Protein AF-A0A926AYN2-F1 (afdb_monomer_lite)

Secondary structure (DSSP, 8-state):
---------HHHHHHSHHHHHHHHHHHHHHHHHHTT---SEEEEES-TTS-TTTT---SEEEEEESS--SS--TT-S-S-SEE--TTS--S-TT--SEEE-TT-

Foldseek 3Di:
DDPPPPPQDLVNCCPDPVNVVVLVVVQVVLLVVQQPADDAAEEEEDDLVHPSCPNHPHPHYAYEYCDADPDDDPPPDRSHPYNDDPVDDPDDPPPHRYYHYPPD

Radius of gyration: 15.28 Å; chains: 1; bounding box: 53×26×38 Å

pLDDT: mean 83.18, std 15.57, range [37.78, 96.56]

Sequence (104 aa):
MNESTSILRLSEFLRSPAGQYVLDWEQLQLDTAVVDIFGYHALQLGLPDVDALRENRMPLRFCAANRVAEAPTSTGHPKVAVINRYEELPFATHSIDLVVMPHI

Structure (mmCIF, N/CA/C/O backbone):
data_AF-A0A926AYN2-F1
#
_entry.id   AF-A0A926AYN2-F1
#
loop_
_atom_site.group_PDB
_atom_site.id
_atom_site.type_symbol
_atom_site.label_atom_id
_atom_site.label_alt_id
_atom_site.label_comp_id
_atom_site.label_asym_id
_atom_site.label_entity_id
_atom_site.label_seq_id
_atom_site.pdbx_PDB_ins_code
_atom_site.Cartn_x
_atom_site.Cartn_y
_atom_site.Cartn_z
_atom_site.occupancy
_atom_site.B_iso_or_equiv
_atom_site.auth_seq_id
_atom_site.auth_comp_id
_atom_site.auth_asym_id
_atom_site.auth_atom_id
_atom_site.pdbx_PDB_model_num
ATOM 1 N N . MET A 1 1 ? -41.258 10.328 9.202 1.00 40.59 1 MET A N 1
ATOM 2 C CA . MET A 1 1 ? -40.349 9.745 10.204 1.00 40.59 1 MET A CA 1
ATOM 3 C C . MET A 1 1 ? -39.662 8.565 9.536 1.00 40.59 1 MET A C 1
ATOM 5 O O . MET A 1 1 ? -40.207 7.480 9.580 1.00 40.59 1 MET A O 1
ATOM 9 N N . ASN A 1 2 ? -38.559 8.807 8.819 1.00 37.78 2 ASN A N 1
ATOM 10 C CA . ASN A 1 2 ? -37.696 7.747 8.292 1.00 37.78 2 ASN A CA 1
ATOM 11 C C . ASN A 1 2 ? -36.296 8.044 8.818 1.00 37.78 2 ASN A C 1
ATOM 13 O O . ASN A 1 2 ? -35.660 9.008 8.395 1.00 37.78 2 ASN A O 1
ATOM 17 N N . GLU A 1 3 ? -35.883 7.261 9.805 1.00 47.09 3 GLU A N 1
ATOM 18 C CA . GLU A 1 3 ? -34.536 7.253 10.350 1.00 47.09 3 GLU A CA 1
ATOM 19 C C . GLU A 1 3 ? -33.605 6.702 9.270 1.00 47.09 3 GLU A C 1
ATOM 21 O O . GLU A 1 3 ? -33.483 5.494 9.085 1.00 47.09 3 GLU A O 1
ATOM 26 N N . SER A 1 4 ? -32.982 7.597 8.503 1.00 49.75 4 SER A N 1
ATOM 27 C CA . SER A 1 4 ? -31.821 7.243 7.695 1.00 49.75 4 SER A CA 1
ATOM 28 C C . SER A 1 4 ? -30.735 6.789 8.662 1.00 49.75 4 SER A C 1
ATOM 30 O O . SER A 1 4 ? -30.063 7.623 9.267 1.00 49.75 4 SER A O 1
ATOM 32 N N . THR A 1 5 ? -30.610 5.474 8.858 1.00 45.88 5 THR A N 1
ATOM 33 C CA . THR A 1 5 ? -29.487 4.841 9.547 1.00 45.88 5 THR A CA 1
ATOM 34 C C . THR A 1 5 ? -28.216 5.452 8.980 1.00 45.88 5 THR A C 1
ATOM 36 O O . THR A 1 5 ? -27.896 5.257 7.808 1.00 45.88 5 THR A O 1
ATOM 39 N N . SER A 1 6 ? -27.567 6.296 9.778 1.00 51.84 6 SER A N 1
ATOM 40 C CA . SER A 1 6 ? -26.401 7.050 9.347 1.00 51.84 6 SER A CA 1
ATOM 41 C C . SER A 1 6 ? -25.338 6.035 8.935 1.00 51.84 6 SER A C 1
ATOM 43 O O . SER A 1 6 ? -24.830 5.307 9.787 1.00 51.84 6 SER A O 1
ATOM 45 N N . ILE A 1 7 ? -25.049 5.926 7.632 1.00 63.06 7 ILE A N 1
ATOM 46 C CA . ILE A 1 7 ? -23.849 5.236 7.158 1.00 63.06 7 ILE A CA 1
ATOM 47 C C . ILE A 1 7 ? -22.699 5.947 7.861 1.00 63.06 7 ILE A C 1
ATOM 49 O O . ILE A 1 7 ? -22.418 7.115 7.578 1.00 63.06 7 ILE A O 1
ATOM 53 N N . LEU A 1 8 ? -22.097 5.273 8.844 1.00 68.50 8 LEU A N 1
ATOM 54 C CA . LEU A 1 8 ? -20.867 5.744 9.460 1.00 68.50 8 LEU A CA 1
ATOM 55 C C . LEU A 1 8 ? -19.897 6.014 8.318 1.00 68.50 8 LEU A C 1
ATOM 57 O O . LEU A 1 8 ? -19.685 5.153 7.457 1.00 68.50 8 LEU A O 1
ATOM 61 N N . ARG A 1 9 ? -19.348 7.229 8.266 1.00 83.50 9 ARG A N 1
ATOM 62 C CA . ARG A 1 9 ? -18.333 7.516 7.258 1.00 83.50 9 ARG A CA 1
ATOM 63 C C . ARG A 1 9 ? -17.178 6.561 7.502 1.00 83.50 9 ARG A C 1
ATOM 65 O O . ARG A 1 9 ? -16.750 6.406 8.642 1.00 83.50 9 ARG A O 1
ATOM 72 N N . LEU A 1 10 ? -16.672 5.938 6.439 1.00 82.06 10 LEU A N 1
ATOM 73 C CA . LEU A 1 10 ? -15.584 4.966 6.545 1.00 82.06 10 LEU A CA 1
ATOM 74 C C . LEU A 1 10 ? -14.415 5.530 7.368 1.00 82.06 10 LEU A C 1
ATOM 76 O O . LEU A 1 10 ? -13.927 4.861 8.265 1.00 82.06 10 LEU A O 1
ATOM 80 N N . SER A 1 11 ? -14.047 6.795 7.152 1.00 81.25 11 SER A N 1
ATOM 81 C CA . SER A 1 11 ? -13.003 7.473 7.931 1.00 81.25 11 SER A CA 1
ATOM 82 C C . SER A 1 11 ? -13.284 7.532 9.436 1.00 81.25 11 SER A C 1
ATOM 84 O O . SER A 1 11 ? -12.363 7.415 10.235 1.00 81.25 11 SER A O 1
ATOM 86 N N . GLU A 1 12 ? -14.539 7.691 9.846 1.00 86.62 12 GLU A N 1
ATOM 87 C CA . GLU A 1 12 ? -14.933 7.700 11.255 1.00 86.62 12 GLU A CA 1
ATOM 88 C C . GLU A 1 12 ? -14.895 6.289 11.848 1.00 86.62 12 GLU A C 1
ATOM 90 O O . GLU A 1 12 ? -14.353 6.085 12.934 1.00 86.62 12 GLU A O 1
ATOM 95 N N . PHE A 1 13 ? -15.386 5.298 11.099 1.00 89.19 13 PHE A N 1
ATOM 96 C CA . PHE A 1 13 ? -15.306 3.895 11.496 1.00 89.19 13 PHE A CA 1
ATOM 97 C C . PHE A 1 13 ? -13.855 3.438 11.682 1.00 89.19 13 PHE A C 1
ATOM 99 O O . PHE A 1 13 ? -13.540 2.841 12.710 1.00 89.19 13 PHE A O 1
ATOM 106 N N . LEU A 1 14 ? -12.964 3.765 10.742 1.00 87.62 14 LEU A N 1
ATOM 107 C CA . LEU A 1 14 ? -11.554 3.370 10.785 1.00 87.62 14 LEU A CA 1
ATOM 108 C C . LEU A 1 14 ? -10.817 3.921 12.012 1.00 87.62 14 LEU A C 1
ATOM 110 O O . LEU A 1 14 ? -9.877 3.290 12.482 1.00 87.62 14 LEU A O 1
ATOM 114 N N . ARG A 1 15 ? -11.262 5.048 12.583 1.00 86.75 15 ARG A N 1
ATOM 115 C CA . ARG A 1 15 ? -10.699 5.612 13.825 1.00 86.75 15 ARG A CA 1
ATOM 116 C C . ARG A 1 15 ? -11.206 4.923 15.096 1.00 86.75 15 ARG A C 1
ATOM 118 O O . ARG A 1 15 ? -10.626 5.116 16.162 1.00 86.75 15 ARG A O 1
ATOM 125 N N . SER A 1 16 ? -12.296 4.162 15.018 1.00 91.25 16 SER A N 1
ATOM 126 C CA . SER A 1 16 ? -12.815 3.410 16.162 1.00 91.25 16 SER A CA 1
ATOM 127 C C . SER A 1 16 ? -11.904 2.219 16.504 1.00 91.25 16 SER A C 1
ATOM 129 O O . SER A 1 16 ? -11.200 1.723 15.624 1.00 91.25 16 SER A O 1
ATOM 131 N N . PRO A 1 17 ? -11.945 1.681 17.740 1.00 93.19 17 PRO A N 1
ATOM 132 C CA . PRO A 1 17 ? -11.185 0.478 18.093 1.00 93.19 17 PRO A CA 1
ATOM 133 C C . PRO A 1 17 ? -11.484 -0.728 17.191 1.00 93.19 17 PRO A C 1
ATOM 135 O O . PRO A 1 17 ? -10.582 -1.489 16.855 1.00 93.19 17 PRO A O 1
ATOM 138 N N . ALA A 1 18 ? -12.740 -0.884 16.759 1.00 94.38 18 ALA A N 1
ATOM 139 C CA . ALA A 1 18 ? -13.122 -1.935 15.818 1.00 94.38 18 ALA A CA 1
ATOM 140 C C . ALA A 1 18 ? -12.515 -1.703 14.425 1.00 94.38 18 ALA A C 1
ATOM 142 O O . ALA A 1 18 ? -12.052 -2.647 13.793 1.00 94.38 18 ALA A O 1
ATOM 143 N N . GLY A 1 19 ? -12.478 -0.449 13.967 1.00 92.19 19 GLY A N 1
ATOM 144 C CA . GLY A 1 19 ? -11.833 -0.077 12.711 1.00 92.19 19 GLY A CA 1
ATOM 145 C C . GLY A 1 19 ? -10.330 -0.339 12.727 1.00 92.19 19 GLY A C 1
ATOM 146 O O . GLY A 1 19 ? -9.818 -0.948 11.798 1.00 92.19 19 GLY A O 1
ATOM 147 N N . GLN A 1 20 ? -9.641 0.036 13.807 1.00 91.50 20 GLN A N 1
ATOM 148 C CA . GLN A 1 20 ? -8.209 -0.244 13.969 1.00 91.50 20 GLN A CA 1
ATOM 149 C C . GLN A 1 20 ? -7.916 -1.748 13.972 1.00 91.50 20 GLN A C 1
ATOM 151 O O . GLN A 1 20 ? -7.005 -2.184 13.281 1.00 91.50 20 GLN A O 1
ATOM 156 N N . TYR A 1 21 ? -8.744 -2.555 14.644 1.00 95.31 21 TYR A N 1
ATOM 157 C CA . TYR A 1 21 ? -8.619 -4.015 14.592 1.00 95.31 21 TYR A CA 1
ATOM 158 C C . TYR A 1 21 ? -8.733 -4.565 13.162 1.00 95.31 21 TYR A C 1
ATOM 160 O O . TYR A 1 21 ? -7.954 -5.431 12.765 1.00 95.31 21 TYR A O 1
ATOM 168 N N . VAL A 1 22 ? -9.694 -4.062 12.380 1.00 94.00 22 VAL A N 1
ATOM 169 C CA . VAL A 1 22 ? -9.854 -4.461 10.975 1.00 94.00 22 VAL A CA 1
ATOM 170 C C . VAL A 1 22 ? -8.644 -4.037 10.145 1.00 94.00 22 VAL A C 1
ATOM 172 O O . VAL A 1 22 ? -8.171 -4.845 9.353 1.00 94.00 22 VAL A O 1
ATOM 175 N N . LEU A 1 23 ? -8.116 -2.826 10.349 1.00 91.69 23 LEU A N 1
ATOM 176 C CA . LEU A 1 23 ? -6.923 -2.352 9.640 1.00 91.69 23 LEU A CA 1
ATOM 177 C C . LEU A 1 23 ? -5.685 -3.190 9.969 1.00 91.69 23 LEU A C 1
ATOM 179 O O . LEU A 1 23 ? -4.929 -3.536 9.066 1.00 91.69 23 LEU A O 1
ATOM 183 N N . ASP A 1 24 ? -5.492 -3.548 11.238 1.00 93.31 24 ASP A N 1
ATOM 184 C CA . ASP A 1 24 ? -4.383 -4.404 11.664 1.00 93.31 24 ASP A CA 1
ATOM 185 C C . ASP A 1 24 ? -4.489 -5.799 11.039 1.00 93.31 24 ASP A C 1
ATOM 187 O O . ASP A 1 24 ? -3.499 -6.348 10.550 1.00 93.31 24 ASP A O 1
ATOM 191 N N . TRP A 1 25 ? -5.698 -6.369 11.017 1.00 95.44 25 TRP A N 1
ATOM 192 C CA . TRP A 1 25 ? -5.946 -7.641 10.350 1.00 95.44 25 TRP A CA 1
ATOM 193 C C . TRP A 1 25 ? -5.685 -7.547 8.842 1.00 95.44 25 TRP A C 1
ATOM 195 O O . TRP A 1 25 ? -4.963 -8.376 8.291 1.00 95.44 25 TRP A O 1
ATOM 205 N N . GLU A 1 26 ? -6.221 -6.525 8.176 1.00 94.38 26 GLU A N 1
ATOM 206 C CA . GLU A 1 26 ? -6.044 -6.308 6.739 1.00 94.38 26 GLU A CA 1
ATOM 207 C C . GLU A 1 26 ? -4.564 -6.139 6.379 1.00 94.38 26 GLU A C 1
ATOM 209 O O . GLU A 1 26 ? -4.087 -6.730 5.409 1.00 94.38 26 GLU A O 1
ATOM 214 N N . GLN A 1 27 ? -3.809 -5.414 7.204 1.00 93.88 27 GLN A N 1
ATOM 215 C CA . GLN A 1 27 ? -2.373 -5.245 7.033 1.00 93.88 27 GLN A CA 1
ATOM 216 C C . GLN A 1 27 ? -1.629 -6.589 7.044 1.00 93.88 27 GLN A C 1
ATOM 218 O O . GLN A 1 27 ? -0.784 -6.818 6.182 1.00 93.88 27 GLN A O 1
ATOM 223 N N . LEU A 1 28 ? -1.952 -7.497 7.971 1.00 95.62 28 LEU A N 1
ATOM 224 C CA . LEU A 1 28 ? -1.334 -8.831 8.027 1.00 95.62 28 LEU A CA 1
ATOM 225 C C . LEU A 1 28 ? -1.636 -9.662 6.771 1.00 95.62 28 LEU A C 1
ATOM 227 O O . LEU A 1 28 ? -0.774 -10.396 6.272 1.00 95.62 28 LEU A O 1
ATOM 231 N N . GLN A 1 29 ? -2.856 -9.542 6.247 1.00 96.44 29 GLN A N 1
ATOM 232 C CA . GLN A 1 29 ? -3.245 -10.228 5.018 1.00 96.44 29 GLN A CA 1
ATOM 233 C C . GLN A 1 29 ? -2.494 -9.673 3.804 1.00 96.44 29 GLN A C 1
ATOM 235 O O . GLN A 1 29 ? -2.005 -10.452 2.984 1.00 96.44 29 GLN A O 1
ATOM 240 N N . LEU A 1 30 ? -2.367 -8.348 3.703 1.00 95.06 30 LEU A N 1
ATOM 241 C CA . LEU A 1 30 ? -1.655 -7.695 2.607 1.00 95.06 30 LEU A CA 1
ATOM 242 C C . LEU A 1 30 ? -0.164 -8.002 2.642 1.00 95.06 30 LEU A C 1
ATOM 244 O O . LEU A 1 30 ? 0.384 -8.386 1.615 1.00 95.06 30 LEU A O 1
ATOM 248 N N . ASP A 1 31 ? 0.464 -7.943 3.815 1.00 95.38 31 ASP A N 1
ATOM 249 C CA . ASP A 1 31 ? 1.866 -8.326 4.001 1.00 95.38 31 ASP A CA 1
ATOM 250 C C . ASP A 1 31 ? 2.153 -9.719 3.444 1.00 95.38 31 ASP A C 1
ATOM 252 O O . ASP A 1 31 ? 3.080 -9.915 2.658 1.00 95.38 31 ASP A O 1
ATOM 256 N N . THR A 1 32 ? 1.305 -10.680 3.810 1.00 96.56 32 THR A N 1
ATOM 257 C CA . THR A 1 32 ? 1.426 -12.067 3.356 1.00 96.56 32 THR A CA 1
ATOM 258 C C . THR A 1 32 ? 1.232 -12.178 1.844 1.00 96.56 32 THR A C 1
ATOM 260 O O . THR A 1 32 ? 1.900 -12.979 1.195 1.00 96.56 32 THR A O 1
ATOM 263 N N . ALA A 1 33 ? 0.339 -11.375 1.264 1.00 95.81 33 ALA A N 1
ATOM 264 C CA . ALA A 1 33 ? 0.064 -11.394 -0.167 1.00 95.81 33 ALA A CA 1
ATOM 265 C C . ALA A 1 33 ? 1.202 -10.789 -1.006 1.00 95.81 33 ALA A C 1
ATOM 267 O O . ALA A 1 33 ? 1.439 -11.248 -2.122 1.00 95.81 33 ALA A O 1
ATOM 268 N N . VAL A 1 34 ? 1.902 -9.767 -0.500 1.00 95.25 34 VAL A N 1
ATOM 269 C CA . VAL A 1 34 ? 2.874 -8.992 -1.293 1.00 95.25 34 VAL A CA 1
ATOM 270 C C . VAL A 1 34 ? 4.336 -9.390 -1.083 1.00 95.25 34 VAL A C 1
ATOM 272 O O . VAL A 1 34 ? 5.187 -8.958 -1.867 1.00 95.25 34 VAL A O 1
ATOM 275 N N . VAL A 1 35 ? 4.645 -10.181 -0.049 1.00 95.06 35 VAL A N 1
ATOM 276 C CA . VAL A 1 35 ? 6.028 -10.509 0.351 1.00 95.06 35 VAL A CA 1
ATOM 277 C C . VAL A 1 35 ? 6.811 -11.290 -0.709 1.00 95.06 35 VAL A C 1
ATOM 279 O O . VAL A 1 35 ? 8.019 -11.092 -0.842 1.00 95.06 35 VAL A O 1
ATOM 282 N N . ASP A 1 36 ? 6.133 -12.140 -1.482 1.00 94.88 36 ASP A N 1
ATOM 283 C CA . ASP A 1 36 ? 6.750 -13.038 -2.473 1.00 94.88 36 ASP A CA 1
ATOM 284 C C . ASP A 1 36 ? 6.475 -12.606 -3.927 1.00 94.88 36 ASP A C 1
ATOM 286 O O . ASP A 1 36 ? 6.583 -13.391 -4.867 1.00 94.88 36 ASP A O 1
ATOM 290 N N . ILE A 1 37 ? 6.091 -11.338 -4.133 1.00 95.50 37 ILE A N 1
ATOM 291 C CA . ILE A 1 37 ? 5.877 -10.770 -5.470 1.00 95.50 37 ILE A CA 1
ATOM 292 C C . ILE A 1 37 ? 7.117 -9.989 -5.910 1.00 95.50 37 ILE A C 1
ATOM 294 O O . ILE A 1 37 ? 7.534 -9.023 -5.263 1.00 95.50 37 ILE A O 1
ATOM 298 N N . PHE A 1 38 ? 7.669 -10.379 -7.060 1.00 93.06 38 PHE A N 1
ATOM 299 C CA . PHE A 1 38 ? 8.875 -9.796 -7.648 1.00 93.06 38 PHE A CA 1
ATOM 300 C C . PHE A 1 38 ? 8.560 -8.815 -8.782 1.00 93.06 38 PHE A C 1
ATOM 302 O O . PHE A 1 38 ? 7.577 -8.967 -9.501 1.00 93.06 38 PHE A O 1
ATOM 309 N N . GLY A 1 39 ? 9.419 -7.809 -8.933 1.00 94.88 39 GLY A N 1
ATOM 310 C CA . GLY A 1 39 ? 9.283 -6.722 -9.901 1.00 94.88 39 GLY A CA 1
ATOM 311 C C . GLY A 1 39 ? 10.175 -5.545 -9.512 1.00 94.88 39 GLY A C 1
ATOM 312 O O . GLY A 1 39 ? 11.027 -5.667 -8.626 1.00 94.88 39 GLY A O 1
ATOM 313 N N . TYR A 1 40 ? 9.985 -4.406 -10.169 1.00 94.56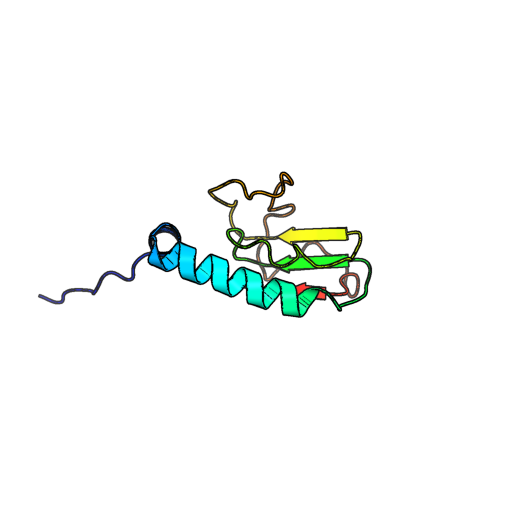 40 TYR A N 1
ATO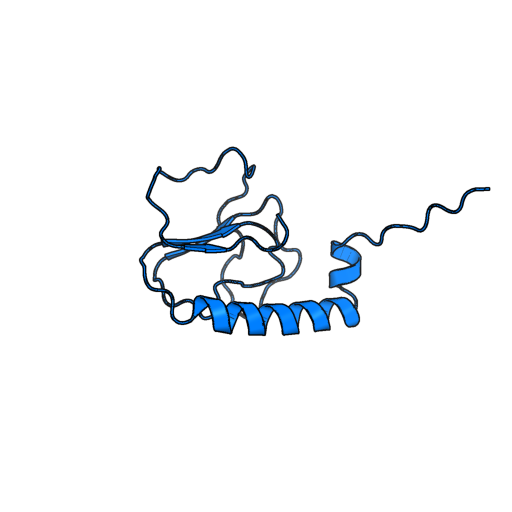M 314 C CA . TYR A 1 40 ? 10.721 -3.177 -9.894 1.00 94.56 40 TYR A CA 1
ATOM 315 C C . TYR A 1 40 ? 9.807 -2.051 -9.389 1.00 94.56 40 TYR A C 1
ATOM 317 O O . TYR A 1 40 ? 10.167 -1.373 -8.425 1.00 94.56 40 TYR A O 1
ATOM 325 N N . HIS A 1 41 ? 8.626 -1.887 -9.996 1.00 94.44 41 HIS A N 1
ATOM 326 C CA . HIS A 1 41 ? 7.647 -0.847 -9.677 1.00 94.44 41 HIS A CA 1
ATOM 327 C C . HIS A 1 41 ? 6.359 -1.433 -9.079 1.00 94.44 41 HIS A C 1
ATOM 329 O O . HIS A 1 41 ? 5.566 -2.067 -9.780 1.00 94.44 41 HIS A O 1
ATOM 335 N N . ALA A 1 42 ? 6.102 -1.136 -7.806 1.00 95.00 42 ALA A N 1
ATOM 336 C CA . ALA A 1 42 ? 4.855 -1.449 -7.118 1.00 95.00 42 ALA A CA 1
ATOM 337 C C . ALA A 1 42 ? 4.054 -0.178 -6.806 1.00 95.00 42 ALA A C 1
ATOM 339 O O . ALA A 1 42 ? 4.598 0.840 -6.365 1.00 95.00 42 ALA A O 1
ATOM 340 N N . LEU A 1 43 ? 2.742 -0.259 -7.004 1.00 93.44 43 LEU A N 1
ATOM 341 C CA . LEU A 1 43 ? 1.806 0.835 -6.798 1.00 93.44 43 LEU A CA 1
ATOM 342 C C . LEU A 1 43 ? 0.646 0.391 -5.903 1.00 93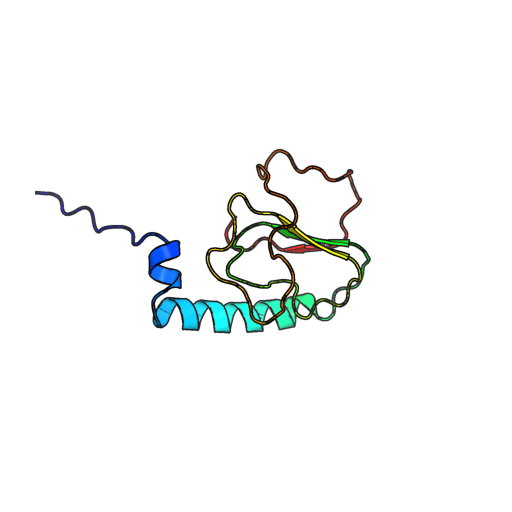.44 43 LEU A C 1
ATOM 344 O O . LEU A 1 43 ? -0.114 -0.508 -6.249 1.00 93.44 43 LEU A O 1
ATOM 348 N N . GLN A 1 44 ? 0.464 1.065 -4.777 1.00 93.06 44 GLN A N 1
ATOM 349 C CA . GLN A 1 44 ? -0.790 1.052 -4.036 1.00 93.06 44 GLN A CA 1
ATOM 350 C C . GLN A 1 44 ? -1.705 2.134 -4.611 1.00 93.06 44 GLN A C 1
ATOM 352 O O . GLN A 1 44 ? -1.289 3.279 -4.787 1.00 93.06 44 GLN A O 1
ATOM 357 N N . LEU A 1 45 ? -2.954 1.783 -4.885 1.00 91.75 45 LEU A N 1
ATOM 358 C CA . LEU A 1 45 ? -3.999 2.708 -5.292 1.00 91.75 45 LEU A CA 1
ATOM 359 C C . LEU A 1 45 ? -5.108 2.702 -4.238 1.00 91.75 45 LEU A C 1
ATOM 361 O O . LEU A 1 45 ? -5.721 1.675 -3.986 1.00 91.75 45 LEU A O 1
ATOM 365 N N . GLY A 1 46 ? -5.385 3.847 -3.622 1.00 86.44 46 GLY A N 1
ATOM 366 C CA . GLY A 1 46 ? -6.441 3.951 -2.612 1.00 86.44 46 GLY A CA 1
ATOM 367 C C . GLY A 1 46 ? -6.020 3.598 -1.185 1.00 86.44 46 GLY A C 1
ATOM 368 O O . GLY A 1 46 ? -4.839 3.439 -0.876 1.00 86.44 46 GLY A O 1
ATOM 369 N N . LEU A 1 47 ? -7.035 3.621 -0.313 1.00 86.94 47 LEU A N 1
ATOM 370 C CA . LEU A 1 47 ? -6.997 3.581 1.154 1.00 86.94 47 LEU A CA 1
ATOM 371 C C . LEU A 1 47 ? -5.617 3.880 1.780 1.00 86.94 47 LEU A C 1
ATOM 373 O O . LEU A 1 47 ? -4.897 2.961 2.174 1.00 86.94 47 LEU A O 1
ATOM 377 N N . PRO A 1 48 ? -5.240 5.161 1.937 1.00 84.88 48 PRO A N 1
ATOM 378 C CA . PRO A 1 48 ? -3.922 5.509 2.451 1.00 84.88 48 PRO A CA 1
ATOM 379 C C . PRO A 1 48 ? -3.756 5.171 3.942 1.00 84.88 48 PRO A C 1
ATOM 381 O O . PRO A 1 48 ? -2.657 5.285 4.465 1.00 84.88 48 PRO A O 1
ATOM 384 N N . ASP A 1 49 ? -4.793 4.738 4.660 1.00 86.31 49 ASP A N 1
ATOM 385 C CA . ASP A 1 49 ? -4.678 4.342 6.070 1.00 86.31 49 ASP A CA 1
ATOM 386 C C . ASP A 1 49 ? -3.919 3.010 6.251 1.00 86.31 49 ASP A C 1
ATOM 388 O O . ASP A 1 49 ? -3.248 2.829 7.264 1.00 86.31 49 ASP A O 1
ATOM 392 N N . VAL A 1 50 ? -3.866 2.154 5.222 1.00 88.06 50 VAL A N 1
ATOM 393 C CA . VAL A 1 50 ? -3.104 0.887 5.197 1.00 88.06 50 VAL A CA 1
ATOM 394 C C . VAL A 1 50 ? -1.814 1.032 4.389 1.00 88.06 50 VAL A C 1
ATOM 396 O O . VAL A 1 50 ? -1.766 1.790 3.420 1.00 88.06 50 VAL A O 1
ATOM 399 N N . ASP A 1 51 ? -0.731 0.391 4.837 1.00 90.69 51 ASP A N 1
ATOM 400 C CA . ASP A 1 51 ? 0.549 0.327 4.115 1.00 90.69 51 ASP A CA 1
ATOM 401 C C . ASP A 1 51 ? 0.633 -1.008 3.360 1.00 90.69 51 ASP A C 1
ATOM 403 O O . ASP A 1 51 ? 1.292 -1.955 3.785 1.00 90.69 51 ASP A O 1
ATOM 407 N N . ALA A 1 52 ? -0.097 -1.117 2.250 1.00 92.56 52 ALA A N 1
ATOM 408 C CA . ALA A 1 52 ? -0.319 -2.388 1.562 1.00 92.56 52 ALA A CA 1
ATOM 409 C C . ALA A 1 52 ? 0.960 -2.993 0.960 1.00 92.56 52 ALA A C 1
ATOM 411 O O . ALA A 1 52 ? 0.980 -4.169 0.610 1.00 92.56 52 ALA A O 1
ATOM 412 N N . LEU A 1 53 ? 2.022 -2.194 0.821 1.00 93.12 53 LEU A N 1
ATOM 413 C CA . LEU A 1 53 ? 3.308 -2.594 0.248 1.00 93.12 53 LEU A CA 1
ATOM 414 C C . LEU A 1 53 ? 4.424 -2.703 1.299 1.00 93.12 53 LEU A C 1
ATOM 416 O O . LEU A 1 53 ? 5.597 -2.808 0.925 1.00 93.12 53 LEU A O 1
ATOM 420 N N . ARG A 1 54 ? 4.080 -2.699 2.595 1.00 91.50 54 ARG A N 1
ATOM 421 C CA . ARG A 1 54 ? 5.029 -2.747 3.719 1.00 91.50 54 ARG A CA 1
ATOM 422 C C . ARG A 1 54 ? 6.074 -3.854 3.570 1.00 91.50 54 ARG A C 1
ATOM 424 O O . ARG A 1 54 ? 7.268 -3.553 3.559 1.00 91.50 54 ARG A O 1
ATOM 431 N N . GLU A 1 55 ? 5.622 -5.094 3.375 1.00 94.62 55 GLU A N 1
ATOM 432 C CA . GLU A 1 55 ? 6.484 -6.279 3.221 1.00 94.62 55 GLU A CA 1
ATOM 433 C C . GLU A 1 55 ? 6.901 -6.563 1.769 1.00 94.62 55 GLU A C 1
ATOM 435 O O . GLU A 1 55 ? 7.653 -7.502 1.500 1.00 94.62 55 GLU A O 1
ATOM 440 N N . ASN A 1 56 ? 6.454 -5.747 0.809 1.00 94.00 56 ASN A N 1
ATOM 441 C CA . ASN A 1 56 ? 6.871 -5.906 -0.575 1.00 94.00 56 ASN A CA 1
ATOM 442 C C . ASN A 1 56 ? 8.333 -5.467 -0.747 1.00 94.00 56 ASN A C 1
ATOM 444 O O . ASN A 1 56 ? 8.740 -4.401 -0.281 1.00 94.00 56 ASN A O 1
ATOM 448 N N . ARG A 1 57 ? 9.120 -6.282 -1.453 1.00 93.25 57 ARG A N 1
ATOM 449 C CA . ARG A 1 57 ? 10.568 -6.075 -1.616 1.00 93.25 57 ARG A CA 1
ATOM 450 C C . ARG A 1 57 ? 10.959 -5.353 -2.905 1.00 93.25 57 ARG A C 1
ATOM 452 O O . ARG A 1 57 ? 12.153 -5.240 -3.182 1.00 93.25 57 ARG A O 1
ATOM 459 N N . MET A 1 58 ? 9.999 -4.872 -3.699 1.00 94.38 58 MET A N 1
ATOM 460 C CA . MET A 1 58 ? 10.330 -4.075 -4.879 1.00 94.38 58 MET A CA 1
ATOM 461 C C . MET A 1 58 ? 10.993 -2.753 -4.455 1.00 94.38 58 MET A C 1
ATOM 463 O O . MET A 1 58 ? 10.587 -2.142 -3.463 1.00 94.38 58 MET A O 1
ATOM 467 N N . PRO A 1 59 ? 12.022 -2.293 -5.184 1.00 90.81 59 PRO A N 1
ATOM 468 C CA . PRO A 1 59 ? 12.773 -1.096 -4.821 1.00 90.81 59 PRO A CA 1
ATOM 469 C C . PRO A 1 59 ? 11.937 0.183 -4.921 1.00 90.81 59 PRO A C 1
ATOM 471 O O . PRO A 1 59 ? 12.115 1.087 -4.105 1.00 90.81 59 PRO A O 1
ATOM 474 N N . LEU A 1 60 ? 11.024 0.269 -5.893 1.00 90.69 60 LEU A N 1
ATOM 475 C CA . LEU A 1 60 ? 10.165 1.431 -6.078 1.00 90.69 60 LEU A CA 1
ATOM 476 C C . LEU A 1 60 ? 8.732 1.094 -5.681 1.00 90.69 60 LEU A C 1
ATOM 478 O O . LEU A 1 60 ? 8.031 0.366 -6.379 1.00 90.69 60 LEU A O 1
ATOM 482 N N . ARG A 1 61 ? 8.309 1.647 -4.543 1.00 91.06 61 ARG A N 1
ATOM 483 C CA . ARG A 1 61 ? 6.970 1.489 -3.973 1.00 91.06 61 ARG A CA 1
ATOM 484 C C . ARG A 1 61 ? 6.328 2.859 -3.849 1.00 91.06 61 ARG A C 1
ATOM 486 O O . ARG A 1 61 ? 6.876 3.742 -3.190 1.00 91.06 61 ARG A O 1
ATOM 493 N N . PHE A 1 62 ? 5.174 3.027 -4.475 1.00 88.75 62 PHE A N 1
ATOM 494 C CA . PHE A 1 62 ? 4.417 4.271 -4.437 1.00 88.75 62 PHE A CA 1
ATOM 495 C C . PHE A 1 62 ? 3.003 4.003 -3.962 1.00 88.75 62 PHE A C 1
ATOM 497 O O . PHE A 1 62 ? 2.446 2.940 -4.212 1.00 88.75 62 PHE A O 1
ATOM 504 N N . CYS A 1 63 ? 2.398 4.998 -3.333 1.00 89.38 63 CYS A N 1
ATOM 505 C CA . CYS A 1 63 ? 0.968 5.004 -3.090 1.00 89.38 63 CYS A CA 1
ATOM 506 C C . CYS A 1 63 ? 0.366 6.231 -3.771 1.00 89.38 63 CYS A C 1
ATOM 508 O O . CYS A 1 63 ? 0.890 7.344 -3.646 1.00 89.38 63 CYS A O 1
ATOM 510 N N . ALA A 1 64 ? -0.704 6.010 -4.527 1.00 89.75 64 ALA A N 1
ATOM 511 C CA . ALA A 1 64 ? -1.516 7.058 -5.107 1.00 89.75 64 ALA A CA 1
ATOM 512 C C . ALA A 1 64 ? -2.946 6.950 -4.582 1.00 89.75 64 ALA A C 1
ATOM 514 O O . ALA A 1 64 ? -3.538 5.874 -4.520 1.00 89.75 64 ALA A O 1
ATOM 515 N N . ALA A 1 65 ? -3.506 8.075 -4.168 1.00 87.81 65 ALA A N 1
ATOM 516 C CA . ALA A 1 65 ? -4.828 8.112 -3.569 1.00 87.81 65 ALA A CA 1
ATOM 517 C C . ALA A 1 65 ? -5.520 9.428 -3.906 1.00 87.81 65 ALA A C 1
ATOM 519 O O . ALA A 1 65 ? -4.881 10.456 -4.108 1.00 87.81 65 ALA A O 1
ATOM 520 N N . ASN A 1 66 ? -6.849 9.421 -3.894 1.00 84.88 66 ASN A N 1
ATOM 521 C CA . ASN A 1 66 ? -7.646 10.632 -4.089 1.00 84.88 66 ASN A CA 1
ATOM 522 C C . ASN A 1 66 ? -7.644 11.577 -2.867 1.00 84.88 66 ASN A C 1
ATOM 524 O O . ASN A 1 66 ? -8.211 12.668 -2.927 1.00 84.88 66 ASN A O 1
ATOM 528 N N . ARG A 1 67 ? -7.022 11.163 -1.754 1.00 80.94 67 ARG A N 1
ATOM 529 C CA . ARG A 1 67 ? -6.873 11.938 -0.520 1.00 80.94 67 ARG A CA 1
ATOM 530 C C . ARG A 1 67 ? -5.542 11.647 0.159 1.00 80.94 67 ARG A C 1
ATOM 532 O O . ARG A 1 67 ? -4.953 10.586 -0.026 1.00 80.94 67 ARG A O 1
ATOM 539 N N . VAL A 1 68 ? -5.119 12.569 1.013 1.00 74.56 68 VAL A N 1
ATOM 540 C CA . VAL A 1 68 ? -3.975 12.373 1.909 1.00 74.56 68 VAL A CA 1
ATOM 541 C C . VAL A 1 68 ? -4.410 11.515 3.107 1.00 74.56 68 VAL A C 1
ATOM 543 O O . VAL A 1 68 ? -5.556 11.607 3.556 1.00 74.56 68 VAL A O 1
ATOM 546 N N . ALA A 1 69 ? -3.516 10.659 3.611 1.00 67.69 69 ALA A N 1
ATOM 547 C CA . ALA A 1 69 ? -3.731 9.951 4.876 1.00 67.69 69 ALA A CA 1
ATOM 548 C C . ALA A 1 69 ? -3.846 10.951 6.038 1.00 67.69 69 ALA A C 1
ATOM 550 O O . ALA A 1 69 ? -3.094 11.920 6.106 1.00 67.69 69 ALA A O 1
ATOM 551 N N . GLU A 1 70 ? -4.771 10.706 6.963 1.00 64.12 70 GLU A N 1
ATOM 552 C CA . GLU A 1 70 ? -5.014 11.615 8.093 1.00 64.12 70 GLU A CA 1
ATOM 553 C C . GLU A 1 70 ? -4.066 11.364 9.278 1.00 64.12 70 GLU A C 1
ATOM 555 O O . GLU A 1 70 ? -3.937 12.224 10.148 1.00 64.12 70 GLU A O 1
ATOM 560 N N . ALA A 1 71 ? -3.373 10.221 9.305 1.00 56.53 71 ALA A N 1
ATOM 561 C CA . ALA A 1 71 ? -2.411 9.865 10.342 1.00 56.53 71 ALA A CA 1
ATOM 562 C C . ALA A 1 71 ? -1.076 9.387 9.736 1.00 56.53 71 ALA A C 1
ATOM 564 O O . ALA A 1 71 ? -1.074 8.710 8.703 1.00 56.53 71 ALA A O 1
ATOM 565 N N . PRO A 1 72 ? 0.068 9.709 10.366 1.00 52.12 72 PRO A N 1
ATOM 566 C CA . PRO A 1 72 ? 1.352 9.143 9.981 1.00 52.12 72 PRO A CA 1
ATOM 567 C C . PRO A 1 72 ? 1.384 7.650 10.326 1.00 52.12 72 PRO A C 1
ATOM 569 O O . PRO A 1 72 ? 1.022 7.258 11.435 1.00 52.12 72 PRO A O 1
ATOM 572 N N . THR A 1 73 ? 1.845 6.811 9.400 1.00 53.56 73 THR A N 1
ATOM 573 C CA . THR A 1 73 ? 2.157 5.416 9.720 1.00 53.56 73 THR A CA 1
ATOM 574 C C . THR A 1 73 ? 3.533 5.264 10.334 1.00 53.56 73 THR A C 1
ATOM 576 O O . THR A 1 73 ? 4.413 6.111 10.179 1.00 53.56 73 THR A O 1
ATOM 579 N N . SER A 1 74 ? 3.717 4.137 11.017 1.00 52.22 74 SER A N 1
ATOM 580 C CA . SER A 1 74 ? 4.927 3.750 11.746 1.00 52.22 74 SER A CA 1
ATOM 581 C C . SER A 1 74 ? 6.213 3.714 10.906 1.00 52.22 74 SER A C 1
ATOM 583 O O . SER A 1 74 ? 7.297 3.637 11.476 1.00 52.22 74 SER A O 1
ATOM 585 N N . THR A 1 75 ? 6.119 3.790 9.574 1.00 53.75 75 THR A N 1
ATOM 586 C CA . THR A 1 75 ? 7.220 3.567 8.625 1.00 53.75 75 THR A CA 1
ATOM 587 C C . THR A 1 75 ? 7.910 4.843 8.114 1.00 53.75 75 THR A C 1
ATOM 589 O O . THR A 1 75 ? 8.908 4.742 7.408 1.00 53.75 75 THR A O 1
ATOM 592 N N . GLY A 1 76 ? 7.452 6.048 8.484 1.00 46.31 76 GLY A N 1
ATOM 593 C CA . GLY A 1 76 ? 8.211 7.301 8.293 1.00 46.31 76 GLY A CA 1
ATOM 594 C C . GLY A 1 76 ? 8.372 7.827 6.853 1.00 46.31 76 GLY A C 1
ATOM 595 O O . GLY A 1 76 ? 9.013 8.861 6.663 1.00 46.31 76 GLY A O 1
ATOM 596 N N . HIS A 1 77 ? 7.782 7.184 5.841 1.00 47.88 77 HIS A N 1
ATOM 597 C CA . HIS A 1 77 ? 7.762 7.679 4.458 1.00 47.88 77 HIS A CA 1
ATOM 598 C C . HIS A 1 77 ? 6.430 8.383 4.132 1.00 47.88 77 HIS A C 1
ATOM 600 O O . HIS A 1 77 ? 5.378 7.935 4.596 1.00 47.88 77 HIS A O 1
ATOM 606 N N . PRO A 1 78 ? 6.429 9.481 3.344 1.00 49.78 78 PRO A N 1
ATOM 607 C CA . PRO A 1 78 ? 5.193 10.139 2.932 1.00 49.78 78 PRO A CA 1
ATOM 608 C C . PRO A 1 78 ? 4.339 9.172 2.106 1.00 49.78 78 PRO A C 1
ATOM 610 O O . PRO A 1 78 ? 4.737 8.702 1.042 1.00 49.78 78 PRO A O 1
ATOM 613 N N . LYS A 1 79 ? 3.153 8.874 2.640 1.00 64.12 79 LYS A N 1
ATOM 614 C CA . LYS A 1 79 ? 2.317 7.739 2.241 1.00 64.12 79 LYS A CA 1
ATOM 615 C C . LYS A 1 79 ? 1.510 7.929 0.963 1.00 64.12 79 LYS A C 1
ATOM 617 O O . LYS A 1 79 ? 0.854 6.990 0.555 1.00 64.12 79 LYS A O 1
ATOM 622 N N . VAL A 1 80 ? 1.498 9.113 0.356 1.00 68.62 80 VAL A N 1
ATOM 623 C CA . VAL A 1 80 ? 0.832 9.355 -0.932 1.00 68.62 80 VAL A CA 1
ATOM 624 C C . VAL A 1 80 ? 1.784 10.179 -1.784 1.00 68.62 80 VAL A C 1
ATOM 626 O O . VAL A 1 80 ? 1.970 11.370 -1.549 1.00 68.62 80 VAL A O 1
ATOM 629 N N . ALA A 1 81 ? 2.421 9.526 -2.750 1.00 72.81 81 ALA A N 1
ATOM 630 C CA . ALA A 1 81 ? 3.348 10.161 -3.680 1.00 72.81 81 ALA A CA 1
ATOM 631 C C . ALA A 1 81 ? 2.603 10.929 -4.785 1.00 72.81 81 ALA A C 1
ATOM 633 O O . ALA A 1 81 ? 3.154 11.857 -5.373 1.00 72.81 81 ALA A O 1
ATOM 634 N N . VAL A 1 82 ? 1.353 10.544 -5.067 1.00 77.56 82 VAL A N 1
ATO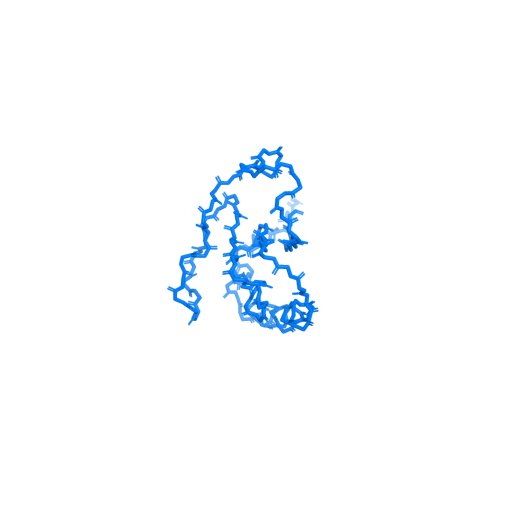M 635 C CA . VAL A 1 82 ? 0.547 11.090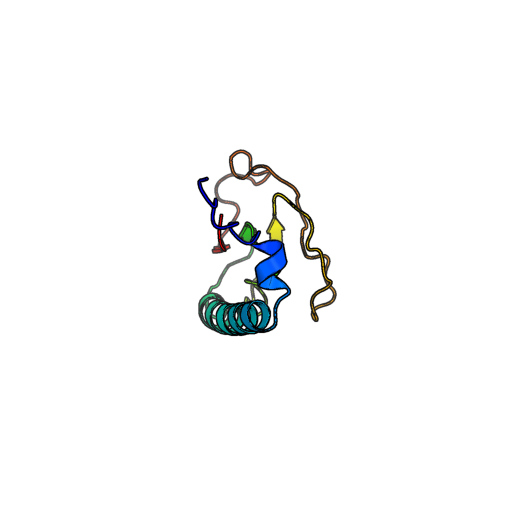 -6.163 1.00 77.56 82 VAL A CA 1
ATOM 636 C C . VAL A 1 82 ? -0.913 11.214 -5.724 1.00 77.56 82 VAL A C 1
ATOM 638 O O . VAL A 1 82 ? -1.523 10.228 -5.319 1.00 77.56 82 VAL A O 1
ATOM 641 N N . ILE A 1 83 ? -1.494 12.412 -5.840 1.00 81.75 83 ILE A N 1
ATOM 642 C CA . ILE A 1 83 ? -2.951 12.584 -5.780 1.00 81.75 83 ILE A CA 1
ATOM 643 C C . ILE A 1 83 ? -3.483 12.525 -7.204 1.00 81.75 83 ILE A C 1
ATOM 645 O O . ILE A 1 83 ? -3.070 13.318 -8.049 1.00 81.75 83 ILE A O 1
ATOM 649 N N . ASN A 1 84 ? -4.380 11.588 -7.480 1.00 77.38 84 ASN A N 1
ATOM 650 C CA . ASN A 1 84 ? -4.911 11.365 -8.818 1.00 77.38 84 ASN A CA 1
ATOM 651 C C . ASN A 1 84 ? -6.396 10.994 -8.808 1.00 77.38 84 ASN A C 1
ATOM 653 O O . ASN A 1 84 ? -6.994 10.671 -7.780 1.00 77.38 84 ASN A O 1
ATOM 657 N N . ARG A 1 85 ? -6.976 11.060 -10.005 1.00 80.69 85 ARG A N 1
ATOM 658 C CA . ARG A 1 85 ? -8.218 10.380 -10.358 1.00 80.69 85 ARG A CA 1
ATOM 659 C C . ARG A 1 85 ? -7.852 8.980 -10.842 1.00 80.69 85 ARG A C 1
ATOM 661 O O . ARG A 1 85 ? -6.881 8.833 -11.583 1.00 80.69 85 ARG A O 1
ATOM 668 N N . TYR A 1 86 ? -8.584 7.959 -10.409 1.00 81.06 86 TYR A N 1
ATOM 669 C CA . TYR A 1 86 ? -8.256 6.568 -10.747 1.00 81.06 86 TYR A CA 1
ATOM 670 C C . TYR A 1 86 ? -8.409 6.280 -12.245 1.00 81.06 86 TYR A C 1
ATOM 672 O O . TYR A 1 86 ? -7.796 5.354 -12.765 1.00 81.06 86 TYR A O 1
ATOM 680 N N . GLU A 1 87 ? -9.174 7.117 -12.943 1.00 84.00 87 GLU A N 1
ATOM 681 C CA . GLU A 1 87 ? -9.395 7.067 -14.383 1.00 84.00 87 GLU A CA 1
ATOM 682 C C . GLU A 1 87 ? -8.224 7.659 -15.191 1.00 84.00 87 GLU A C 1
ATOM 684 O O . GLU A 1 87 ? -8.114 7.403 -16.388 1.00 84.00 87 GLU A O 1
ATOM 689 N N . GLU A 1 88 ? -7.338 8.433 -14.555 1.00 86.44 88 GLU A N 1
ATOM 690 C CA . GLU A 1 88 ? -6.270 9.198 -15.212 1.00 86.44 88 GLU A CA 1
ATOM 691 C C . GLU A 1 88 ? -4.949 9.055 -14.445 1.00 86.44 88 GLU A C 1
ATOM 693 O O . GLU A 1 88 ? -4.469 9.961 -13.757 1.00 86.44 88 GLU A O 1
ATOM 698 N N . LEU A 1 89 ? -4.353 7.866 -14.541 1.00 88.31 89 LEU A N 1
ATOM 699 C CA . LEU A 1 89 ? -3.098 7.563 -13.865 1.00 88.31 89 LEU A CA 1
ATOM 700 C C . LEU A 1 89 ? -1.897 8.209 -14.587 1.00 88.31 89 LEU A C 1
ATOM 702 O O . LEU A 1 89 ? -1.713 7.971 -15.782 1.00 88.31 89 LEU A O 1
ATOM 706 N N . PRO A 1 90 ? -1.017 8.953 -13.887 1.00 89.06 90 PRO A N 1
ATOM 707 C CA . PRO A 1 90 ? 0.155 9.595 -14.488 1.00 89.06 90 PRO A CA 1
ATOM 708 C C . PRO A 1 90 ? 1.342 8.623 -14.629 1.00 89.06 90 PRO A C 1
ATOM 710 O O . PRO A 1 90 ? 2.482 8.968 -14.324 1.00 89.06 90 PRO A O 1
ATOM 713 N N . PHE A 1 91 ? 1.078 7.391 -15.065 1.00 89.62 91 PHE A N 1
ATOM 714 C CA . PHE A 1 91 ? 2.090 6.357 -15.282 1.00 89.62 91 PHE A CA 1
ATOM 715 C C . PHE A 1 91 ? 2.107 5.954 -16.753 1.00 89.62 91 PHE A C 1
ATOM 717 O O . PHE A 1 91 ? 1.080 5.972 -17.432 1.00 89.62 91 PHE A O 1
ATOM 724 N N . ALA A 1 92 ? 3.283 5.586 -17.254 1.00 92.56 92 ALA A N 1
ATOM 725 C CA . ALA A 1 92 ? 3.392 5.064 -18.605 1.00 92.56 92 ALA A CA 1
ATOM 726 C C . ALA A 1 92 ? 2.698 3.694 -18.707 1.00 92.56 92 ALA A C 1
ATOM 728 O O . ALA A 1 92 ? 2.629 2.922 -17.748 1.00 92.56 92 ALA A O 1
ATOM 729 N N . THR A 1 93 ? 2.182 3.363 -19.888 1.00 92.69 93 THR A N 1
ATOM 730 C CA . THR A 1 93 ? 1.608 2.036 -20.130 1.00 92.69 93 THR A CA 1
ATOM 731 C C . THR A 1 93 ? 2.681 0.959 -19.938 1.00 92.69 93 THR A C 1
ATOM 733 O O . THR A 1 93 ? 3.818 1.140 -20.367 1.00 92.69 93 THR A O 1
ATOM 736 N N . HIS A 1 94 ? 2.319 -0.164 -19.309 1.00 92.88 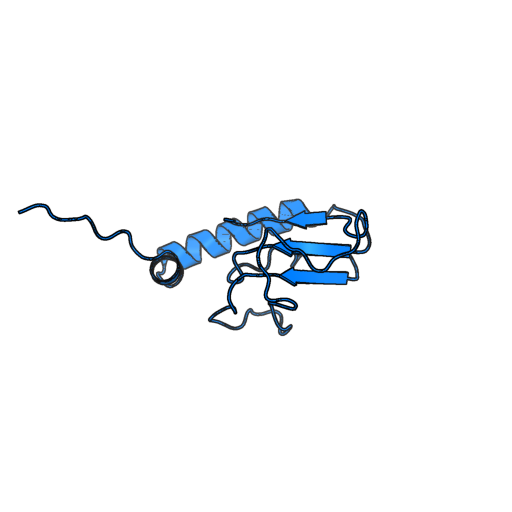94 HIS A N 1
ATOM 737 C CA . HIS A 1 94 ? 3.231 -1.281 -19.018 1.00 92.88 94 HIS A CA 1
ATOM 738 C C . HIS A 1 94 ? 4.462 -0.908 -18.166 1.00 92.88 94 HIS A C 1
ATOM 740 O O . HIS A 1 94 ? 5.488 -1.574 -18.261 1.00 92.88 94 HIS A O 1
ATOM 746 N N . SER A 1 95 ? 4.387 0.139 -17.331 1.00 94.31 95 SER A N 1
ATOM 747 C CA . SER A 1 95 ? 5.503 0.528 -16.453 1.00 94.31 95 SER A CA 1
ATOM 748 C C . SER A 1 95 ? 5.389 0.038 -15.009 1.00 94.31 95 SER A C 1
ATOM 750 O O . SER A 1 95 ? 6.323 0.251 -14.245 1.00 94.31 95 SER A O 1
ATOM 752 N N . ILE A 1 96 ? 4.256 -0.543 -14.608 1.00 95.19 96 ILE A N 1
ATOM 753 C CA . ILE A 1 96 ? 3.992 -0.996 -13.235 1.00 95.19 96 ILE A CA 1
ATOM 754 C C . ILE A 1 96 ? 3.883 -2.520 -13.221 1.00 95.19 96 ILE A C 1
ATOM 756 O O . ILE A 1 96 ? 3.119 -3.082 -14.005 1.00 95.19 96 ILE A O 1
ATOM 760 N N . ASP A 1 97 ? 4.623 -3.166 -12.322 1.00 95.81 97 ASP A N 1
ATOM 761 C CA . ASP A 1 97 ? 4.689 -4.627 -12.212 1.00 95.81 97 ASP A CA 1
ATOM 762 C C . ASP A 1 97 ? 3.624 -5.176 -11.252 1.00 95.81 97 ASP A C 1
ATOM 764 O O . ASP A 1 97 ? 3.087 -6.263 -11.460 1.00 95.81 97 ASP A O 1
ATOM 768 N N . LEU A 1 98 ? 3.297 -4.410 -10.204 1.00 96.19 98 LEU A N 1
ATOM 769 C CA . LEU A 1 98 ? 2.308 -4.767 -9.187 1.00 96.19 98 LEU A CA 1
ATOM 770 C C . LEU A 1 98 ? 1.406 -3.576 -8.866 1.00 96.19 98 LEU A C 1
ATOM 772 O O . LEU A 1 98 ? 1.891 -2.493 -8.540 1.00 96.19 98 LEU A O 1
ATOM 776 N N . VAL A 1 99 ? 0.092 -3.805 -8.878 1.00 94.44 99 VAL A N 1
ATOM 777 C CA . VAL A 1 99 ? -0.906 -2.849 -8.390 1.00 94.44 99 VAL A CA 1
ATOM 778 C C . VAL A 1 99 ? -1.719 -3.488 -7.267 1.00 94.44 99 VAL A C 1
ATOM 780 O O . VAL A 1 99 ? -2.285 -4.564 -7.452 1.00 94.44 99 VAL A O 1
ATOM 783 N N . VAL A 1 100 ? -1.807 -2.816 -6.119 1.00 94.25 100 VAL A N 1
ATOM 784 C CA . VAL A 1 100 ? -2.650 -3.213 -4.981 1.00 94.25 100 VAL A CA 1
ATOM 785 C C . VAL A 1 100 ? -3.742 -2.165 -4.793 1.00 94.25 100 VAL A C 1
ATOM 787 O O . VAL A 1 100 ? -3.443 -0.976 -4.740 1.00 94.25 100 VAL A O 1
ATOM 790 N N . MET A 1 101 ? -5.005 -2.592 -4.722 1.00 93.69 101 MET A N 1
ATOM 791 C CA . MET A 1 101 ? -6.175 -1.705 -4.800 1.00 93.69 101 MET A CA 1
ATOM 792 C C . MET A 1 101 ? -7.112 -1.855 -3.591 1.00 93.69 101 MET A C 1
ATOM 794 O O . MET A 1 101 ? -8.203 -2.412 -3.732 1.00 93.69 101 MET A O 1
ATOM 798 N N . PRO A 1 102 ? -6.714 -1.414 -2.385 1.00 88.69 102 PRO A N 1
ATOM 799 C CA . PRO A 1 102 ? -7.595 -1.468 -1.227 1.00 88.69 102 PRO A CA 1
ATOM 800 C C . PRO A 1 102 ? -8.760 -0.478 -1.378 1.00 88.69 102 PRO A C 1
ATOM 802 O O . PRO A 1 102 ? -8.571 0.741 -1.372 1.00 88.69 102 PRO A O 1
ATOM 805 N N . HIS A 1 103 ? -9.977 -1.022 -1.459 1.00 85.31 103 HIS A N 1
ATOM 806 C CA . HIS A 1 103 ? -11.244 -0.287 -1.343 1.00 85.31 103 HIS A CA 1
ATOM 807 C C . HIS A 1 103 ? -11.436 0.887 -2.330 1.00 85.31 103 HIS A C 1
ATOM 809 O O . HIS A 1 103 ? -11.972 1.930 -1.943 1.00 85.31 103 HIS A O 1
ATOM 815 N N . ILE A 1 104 ? -10.999 0.718 -3.585 1.00 76.00 104 ILE A N 1
ATOM 816 C CA . ILE A 1 104 ? -11.238 1.665 -4.695 1.00 76.00 104 ILE A CA 1
ATOM 817 C C . ILE A 1 104 ? -12.611 1.450 -5.331 1.00 76.00 104 ILE A C 1
ATOM 819 O O . ILE A 1 104 ? -12.994 0.270 -5.495 1.00 76.00 104 ILE A O 1
#